Protein AF-A0A7S2C426-F1 (afdb_monomer_lite)

Foldseek 3Di:
DDDDDDDDDDDDDDPPDPDDPPPDPDDDDPPPPPDDDPVRVVVVCLQPDKDADPVLDDLVLLPDLDDDPVNVVNIDRADVPDDDPDDDDSDVPDDSVVVVVVD

Organism: NCBI:txid236787

Structure (mmCIF, N/CA/C/O backbone):
data_AF-A0A7S2C426-F1
#
_entry.id   AF-A0A7S2C426-F1
#
loop_
_atom_site.group_PDB
_atom_site.id
_atom_site.type_symbol
_atom_site.label_atom_id
_atom_site.label_alt_id
_atom_site.label_comp_id
_atom_site.label_asym_id
_atom_site.label_entity_id
_atom_site.label_seq_id
_atom_site.pdbx_PDB_ins_code
_atom_site.Cartn_x
_atom_site.Cartn_y
_atom_site.Cartn_z
_atom_site.occupancy
_atom_site.B_iso_or_equiv
_atom_site.auth_seq_id
_atom_site.auth_comp_id
_atom_site.auth_asym_id
_atom_site.auth_atom_id
_atom_site.pdbx_PDB_model_num
ATOM 1 N N . GLY A 1 1 ? 5.284 47.815 -37.591 1.00 46.88 1 GLY A N 1
ATOM 2 C CA . GLY A 1 1 ? 6.641 47.589 -37.074 1.00 46.88 1 GLY A CA 1
ATOM 3 C C . GLY A 1 1 ? 6.518 47.122 -35.649 1.00 46.88 1 GLY A C 1
ATOM 4 O O . GLY A 1 1 ? 6.190 47.934 -34.801 1.00 46.88 1 GLY A O 1
ATOM 5 N N . THR A 1 2 ? 6.720 45.830 -35.412 1.00 47.91 2 THR A N 1
ATOM 6 C CA . THR A 1 2 ? 6.698 45.230 -34.074 1.00 47.91 2 THR A CA 1
ATOM 7 C C . THR A 1 2 ? 8.016 44.483 -33.930 1.00 47.91 2 THR A C 1
ATOM 9 O O . THR A 1 2 ? 8.226 43.481 -34.609 1.00 47.91 2 THR A O 1
ATOM 12 N N . GLN A 1 3 ? 8.947 45.042 -33.154 1.00 51.09 3 GLN A N 1
ATOM 13 C CA . GLN A 1 3 ? 10.214 44.385 -32.836 1.00 51.09 3 GLN A CA 1
ATOM 14 C C . GLN A 1 3 ? 9.945 43.212 -31.889 1.00 51.09 3 GLN A C 1
ATOM 16 O O . GLN A 1 3 ? 9.337 43.394 -30.837 1.00 51.09 3 GLN A O 1
ATOM 21 N N . LEU A 1 4 ? 10.415 42.024 -32.263 1.00 53.66 4 LEU A N 1
ATOM 22 C CA . LEU A 1 4 ? 10.531 40.869 -31.379 1.00 53.66 4 LEU A CA 1
ATOM 23 C C . LEU A 1 4 ? 11.877 40.966 -30.648 1.00 53.66 4 LEU A C 1
ATOM 25 O O . LEU A 1 4 ? 12.922 41.064 -31.291 1.00 53.66 4 LEU A O 1
ATOM 29 N N . SER A 1 5 ? 11.852 40.972 -29.315 1.00 61.28 5 SER A N 1
ATOM 30 C CA . SER A 1 5 ? 13.057 40.955 -28.479 1.00 61.28 5 SER A CA 1
ATOM 31 C C . SER A 1 5 ? 13.766 39.590 -28.546 1.00 61.28 5 SER A C 1
ATOM 33 O O . SER A 1 5 ? 13.089 38.562 -28.614 1.00 61.28 5 SER A O 1
ATOM 35 N N . PRO A 1 6 ? 15.110 39.545 -28.506 1.00 58.41 6 PRO A N 1
ATOM 36 C CA . PRO A 1 6 ? 15.865 38.297 -28.536 1.00 58.41 6 PRO A CA 1
ATOM 37 C C . PRO A 1 6 ? 15.801 37.567 -27.186 1.00 58.41 6 PRO A C 1
ATOM 39 O O . PRO A 1 6 ? 15.888 38.180 -26.123 1.00 58.41 6 PRO A O 1
ATOM 42 N N . GLY A 1 7 ? 15.632 36.244 -27.258 1.00 56.69 7 GLY A N 1
ATOM 43 C CA . GLY A 1 7 ? 15.508 35.347 -26.113 1.00 56.69 7 GLY A CA 1
ATOM 44 C C . GLY A 1 7 ? 16.742 35.326 -25.209 1.00 56.69 7 GLY A C 1
ATOM 45 O O . GLY A 1 7 ? 17.882 35.422 -25.660 1.00 56.69 7 GLY A O 1
ATOM 46 N N . THR A 1 8 ? 16.486 35.187 -23.912 1.00 64.94 8 THR A N 1
ATOM 47 C CA . THR A 1 8 ? 17.489 35.000 -22.861 1.00 64.94 8 THR A CA 1
ATOM 48 C C . THR A 1 8 ? 18.260 33.692 -23.090 1.00 64.94 8 THR A C 1
ATOM 50 O O . THR A 1 8 ? 17.620 32.650 -23.251 1.00 64.94 8 THR A O 1
ATOM 53 N N . PRO A 1 9 ? 19.606 33.687 -23.096 1.00 61.16 9 PRO A N 1
ATOM 54 C CA . PRO A 1 9 ? 20.358 32.441 -23.158 1.00 61.16 9 PRO A CA 1
ATOM 55 C C . PRO A 1 9 ? 20.160 31.641 -21.864 1.00 61.16 9 PRO A C 1
ATOM 57 O O . PRO A 1 9 ? 20.229 32.190 -20.764 1.00 61.16 9 PRO A O 1
ATOM 60 N N . ALA A 1 10 ? 19.905 30.339 -22.008 1.00 59.38 10 ALA A N 1
ATOM 61 C CA . ALA A 1 10 ? 19.842 29.404 -20.895 1.00 59.38 10 ALA A CA 1
ATOM 62 C C . ALA A 1 10 ? 21.181 29.406 -20.142 1.00 59.38 10 ALA A C 1
ATOM 64 O O . ALA A 1 10 ? 22.242 29.231 -20.747 1.00 59.38 10 ALA A O 1
ATOM 65 N N . SER A 1 11 ? 21.123 29.623 -18.826 1.00 66.88 11 SER A N 1
ATOM 66 C CA . SER A 1 11 ? 22.298 29.573 -17.957 1.00 66.88 11 SER A CA 1
ATOM 67 C C . SER A 1 11 ? 23.003 28.218 -18.089 1.00 66.88 11 SER A C 1
ATOM 69 O O . SER A 1 11 ? 22.331 27.184 -18.030 1.00 66.88 11 SER A O 1
ATOM 71 N N . PRO A 1 12 ? 24.338 28.191 -18.239 1.00 63.75 12 PRO A N 1
ATOM 72 C CA . PRO A 1 12 ? 25.080 26.943 -18.283 1.00 63.75 12 PRO A CA 1
ATOM 73 C C . PRO A 1 12 ? 24.941 26.212 -16.945 1.00 63.75 12 PRO A C 1
ATOM 75 O O . PRO A 1 12 ? 25.141 26.790 -15.876 1.00 63.75 12 PRO A O 1
ATOM 78 N N . TRP A 1 13 ? 24.579 24.933 -17.017 1.00 59.53 13 TRP A N 1
ATOM 79 C CA . TRP A 1 13 ? 24.602 24.023 -15.879 1.00 59.53 13 TRP A CA 1
ATOM 80 C C . TRP A 1 13 ? 26.034 23.915 -15.345 1.00 59.53 13 TRP A C 1
ATOM 82 O O . TRP A 1 13 ? 26.926 23.415 -16.033 1.00 59.53 13 TRP A O 1
ATOM 92 N N . SER A 1 14 ? 26.248 24.378 -14.114 1.00 59.88 14 SER A N 1
ATOM 93 C CA . SER A 1 14 ? 27.486 24.135 -13.374 1.00 59.88 14 SER A CA 1
ATOM 94 C C . SER A 1 14 ? 27.354 22.816 -12.609 1.00 59.88 14 SER A C 1
ATOM 96 O O . SER A 1 14 ? 26.388 22.660 -11.858 1.00 59.88 14 SER A O 1
ATOM 98 N N . PRO A 1 15 ? 28.292 21.864 -12.754 1.00 64.62 15 PRO A N 1
ATOM 99 C CA . PRO A 1 15 ? 28.279 20.653 -11.945 1.00 64.62 15 PRO A CA 1
ATOM 100 C C . PRO A 1 15 ? 28.472 21.006 -10.459 1.00 64.62 15 PRO A C 1
ATOM 102 O O . PRO A 1 15 ? 29.192 21.960 -10.147 1.00 64.62 15 PRO A O 1
ATOM 105 N N . PRO A 1 16 ? 27.860 20.253 -9.529 1.00 60.94 16 PRO A N 1
ATOM 106 C CA . PRO A 1 16 ? 28.096 20.445 -8.107 1.00 60.94 16 PRO A CA 1
ATOM 107 C C . PRO A 1 16 ? 29.579 20.213 -7.798 1.00 60.94 16 PRO A C 1
ATOM 109 O O . PRO A 1 16 ? 30.134 19.149 -8.073 1.00 60.94 16 PRO A O 1
ATOM 112 N N . THR A 1 17 ? 30.223 21.240 -7.246 1.00 63.06 17 THR A N 1
ATOM 113 C CA . THR A 1 17 ? 31.625 21.218 -6.835 1.00 63.06 17 THR A CA 1
ATOM 114 C C . THR A 1 17 ? 31.849 20.087 -5.833 1.00 63.06 17 THR A C 1
ATOM 116 O O . THR A 1 17 ? 31.268 20.080 -4.746 1.00 63.06 17 THR A O 1
ATOM 119 N N . ALA A 1 18 ? 32.697 19.126 -6.198 1.00 63.03 18 ALA A N 1
ATOM 120 C CA . ALA A 1 18 ? 33.156 18.080 -5.299 1.00 63.03 18 ALA A CA 1
ATOM 121 C C . ALA A 1 18 ? 33.884 18.723 -4.109 1.00 63.03 18 ALA A C 1
ATOM 123 O O . ALA A 1 18 ? 34.950 19.310 -4.277 1.00 63.03 18 ALA A O 1
ATOM 124 N N . GLY A 1 19 ? 33.297 18.629 -2.915 1.00 60.03 19 GLY A N 1
ATOM 125 C CA . GLY A 1 19 ? 33.945 19.071 -1.681 1.00 60.03 19 GLY A CA 1
ATOM 126 C C . GLY A 1 19 ? 33.085 19.963 -0.796 1.00 60.03 19 GLY A C 1
ATOM 127 O O . GLY A 1 19 ? 33.470 21.081 -0.475 1.00 60.03 19 GLY A O 1
ATOM 128 N N . SER A 1 20 ? 31.951 19.452 -0.328 1.00 57.25 20 SER A N 1
ATOM 129 C CA . SER A 1 20 ? 31.441 19.871 0.975 1.00 57.25 20 SER A CA 1
ATOM 130 C C . SER A 1 20 ? 31.005 18.611 1.714 1.00 57.25 20 SER A C 1
ATOM 132 O O . SER A 1 20 ? 30.156 17.889 1.186 1.00 57.25 20 SER A O 1
ATOM 134 N N . PRO A 1 21 ? 31.600 18.273 2.873 1.00 57.62 21 PRO A N 1
ATOM 135 C CA . PRO A 1 21 ? 31.082 17.192 3.692 1.00 57.62 21 PRO A CA 1
ATOM 136 C C . PRO A 1 21 ? 29.651 17.577 4.050 1.00 57.62 21 PRO A C 1
ATOM 138 O O . PRO A 1 21 ? 29.430 18.545 4.776 1.00 57.62 21 PRO A O 1
ATOM 141 N N . THR A 1 22 ? 28.674 16.874 3.477 1.00 59.47 22 THR A N 1
ATOM 142 C CA . THR A 1 22 ? 27.271 17.058 3.826 1.00 59.47 22 THR A CA 1
ATOM 143 C C . THR A 1 22 ? 27.179 16.770 5.314 1.00 59.47 22 THR A C 1
ATOM 145 O O . THR A 1 22 ? 27.293 15.621 5.735 1.00 59.47 22 THR A O 1
ATOM 148 N N . ALA A 1 23 ? 27.096 17.827 6.120 1.00 63.72 23 ALA A N 1
ATOM 149 C CA . ALA A 1 23 ? 27.002 17.715 7.559 1.00 63.72 23 ALA A CA 1
ATOM 150 C C . ALA A 1 23 ? 25.702 16.967 7.857 1.00 63.72 23 ALA A C 1
ATOM 152 O O . ALA A 1 23 ? 24.610 17.533 7.794 1.00 63.72 23 ALA A O 1
ATOM 153 N N . TYR A 1 24 ? 25.806 15.662 8.096 1.00 62.09 24 TYR A N 1
ATOM 154 C CA . TYR A 1 24 ? 24.660 14.848 8.442 1.00 62.09 24 TYR A CA 1
ATOM 155 C C . TYR A 1 24 ? 24.228 15.269 9.844 1.00 62.09 24 TYR A C 1
ATOM 157 O O . TYR A 1 24 ? 24.951 15.124 10.830 1.00 62.09 24 TYR A O 1
ATOM 165 N N . ARG A 1 25 ? 23.038 15.860 9.936 1.00 73.00 25 ARG A N 1
ATOM 166 C CA . ARG A 1 25 ? 22.440 16.185 11.224 1.00 73.00 25 ARG A CA 1
ATOM 167 C C . ARG A 1 25 ? 21.829 14.907 11.775 1.00 73.00 25 ARG A C 1
ATOM 169 O O . ARG A 1 25 ? 20.736 14.525 11.370 1.00 73.00 25 ARG A O 1
ATOM 176 N N . LEU A 1 26 ? 22.527 14.261 12.706 1.00 61.62 26 LEU A N 1
ATOM 177 C CA . LEU A 1 26 ? 21.923 13.220 13.533 1.00 61.62 26 LEU A CA 1
ATOM 178 C C . LEU A 1 26 ? 20.725 13.837 14.268 1.00 61.62 26 LEU A C 1
ATOM 180 O O . LEU A 1 26 ? 20.885 14.734 15.097 1.00 61.62 26 LEU A O 1
ATOM 184 N N . GLN A 1 27 ? 19.519 13.399 13.914 1.00 60.09 27 GLN A N 1
ATOM 185 C CA . GLN A 1 27 ? 18.297 13.748 14.626 1.00 60.09 27 GLN A CA 1
ATOM 186 C C . GLN A 1 27 ? 17.892 12.565 15.496 1.00 60.09 27 GLN A C 1
ATOM 188 O O . GLN A 1 27 ? 17.465 11.527 14.998 1.00 60.09 27 GLN A O 1
ATOM 193 N N . THR A 1 28 ? 18.013 12.730 16.810 1.00 62.34 28 THR A N 1
ATOM 194 C CA . THR A 1 28 ? 17.445 11.785 17.769 1.00 62.34 28 THR A CA 1
ATOM 195 C C . THR A 1 28 ? 15.956 12.074 17.889 1.00 62.34 28 THR A C 1
ATOM 197 O O . THR A 1 28 ? 15.552 13.041 18.534 1.00 62.34 28 THR A O 1
ATOM 200 N N . VAL A 1 29 ? 15.132 11.249 17.251 1.00 50.41 29 VAL A N 1
ATOM 201 C CA . VAL A 1 29 ? 13.682 11.286 17.445 1.00 50.41 29 VAL A CA 1
ATOM 202 C C . VAL A 1 29 ? 13.374 10.491 18.710 1.00 50.41 29 VAL A C 1
ATOM 204 O O . VAL A 1 29 ? 13.618 9.289 18.770 1.00 50.41 29 VAL A O 1
ATOM 207 N N . GLN A 1 30 ? 12.875 11.167 19.745 1.00 44.16 30 GLN A N 1
ATOM 208 C CA . GLN A 1 30 ? 12.346 10.490 20.926 1.00 44.16 30 GLN A CA 1
ATOM 209 C C . GLN A 1 30 ? 11.053 9.789 20.518 1.00 44.16 30 GLN A C 1
ATOM 211 O O . GLN A 1 30 ? 10.021 10.431 20.321 1.00 44.16 30 GLN A O 1
ATOM 216 N N . ILE A 1 31 ? 11.120 8.470 20.365 1.00 53.81 31 ILE A N 1
ATOM 217 C CA . ILE A 1 31 ? 9.939 7.639 20.171 1.00 53.81 31 ILE A CA 1
ATOM 218 C C . ILE A 1 31 ? 9.239 7.558 21.535 1.00 53.81 31 ILE A C 1
ATOM 220 O O . ILE A 1 31 ? 9.480 6.661 22.339 1.00 53.81 31 ILE A O 1
ATOM 224 N N . VAL A 1 32 ? 8.409 8.559 21.835 1.00 49.69 32 VAL A N 1
ATOM 225 C CA . VAL A 1 32 ? 7.510 8.521 22.992 1.00 49.69 32 VAL A CA 1
ATOM 226 C C . VAL A 1 32 ? 6.371 7.569 22.638 1.00 49.69 32 VAL A C 1
ATOM 228 O O . VAL A 1 32 ? 5.326 7.985 22.137 1.00 49.69 32 VAL A O 1
ATOM 231 N N . LEU A 1 33 ? 6.583 6.272 22.867 1.00 68.00 33 LEU A N 1
ATOM 232 C CA . LEU A 1 33 ? 5.504 5.289 22.854 1.00 68.00 33 LEU A CA 1
ATOM 233 C C . LEU A 1 33 ? 4.637 5.573 24.075 1.00 68.00 33 LEU A C 1
ATOM 235 O O . LEU A 1 33 ? 4.946 5.150 25.188 1.00 68.00 33 LEU A O 1
ATOM 239 N N . LYS A 1 34 ? 3.538 6.307 23.882 1.00 78.38 34 LYS A N 1
ATOM 240 C CA . LYS A 1 34 ? 2.415 6.151 24.806 1.00 78.38 34 LYS A CA 1
ATOM 241 C C . LYS A 1 34 ? 2.074 4.657 24.805 1.00 78.38 34 LYS A C 1
ATOM 243 O O . LYS A 1 34 ? 1.953 4.104 23.709 1.00 78.38 34 LYS A O 1
ATOM 248 N N . PRO A 1 35 ? 1.973 3.996 25.969 1.00 82.25 35 PRO A N 1
ATOM 249 C CA . PRO A 1 35 ? 1.558 2.606 25.998 1.00 82.25 35 PRO A CA 1
ATOM 250 C C . PRO A 1 35 ? 0.154 2.547 25.398 1.00 82.25 35 PRO A C 1
ATOM 252 O O . PRO A 1 35 ? -0.779 3.121 25.953 1.00 82.25 35 PRO A O 1
ATOM 255 N N . LYS A 1 36 ? 0.054 1.929 24.225 1.00 85.62 36 LYS A N 1
ATOM 256 C CA . LYS A 1 36 ? -1.201 1.581 23.571 1.00 85.62 36 LYS A CA 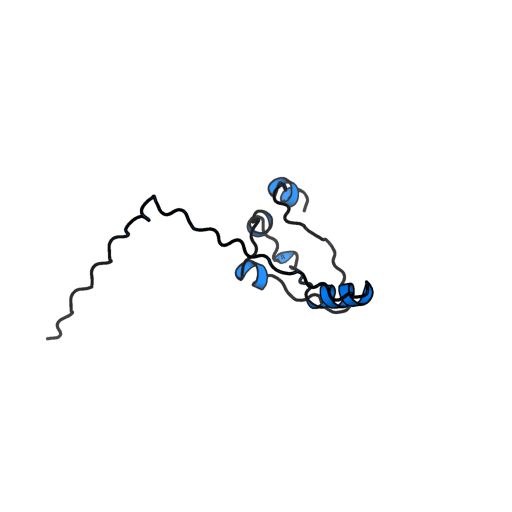1
ATOM 257 C C . LYS A 1 36 ? -1.420 0.092 23.766 1.00 85.62 36 LYS A C 1
ATOM 259 O O . LYS A 1 36 ? -0.447 -0.670 23.763 1.00 85.62 36 LYS A O 1
ATOM 264 N N . SER A 1 37 ? -2.663 -0.325 23.949 1.00 91.56 37 SER A N 1
ATOM 265 C CA . SER A 1 37 ? -2.983 -1.749 23.923 1.00 91.56 37 SER A CA 1
ATOM 266 C C . SER A 1 37 ? -2.765 -2.324 22.516 1.00 91.56 37 SER A C 1
ATOM 268 O O . SER A 1 37 ? -2.646 -1.588 21.530 1.00 91.56 37 SER A O 1
ATOM 270 N N . SER A 1 38 ? -2.707 -3.652 22.407 1.00 87.00 38 SER A N 1
ATOM 271 C CA . SER A 1 38 ? -2.668 -4.343 21.113 1.00 87.00 38 SER A CA 1
ATOM 272 C C . SER A 1 38 ? -3.836 -3.938 20.214 1.00 87.00 38 SER A C 1
ATOM 274 O O . SER A 1 38 ? -3.657 -3.760 19.013 1.00 87.00 38 SER A O 1
ATOM 276 N N . GLU A 1 39 ? -5.017 -3.752 20.797 1.00 89.94 39 GLU A N 1
ATOM 277 C CA . GLU A 1 39 ? -6.243 -3.375 20.095 1.00 89.94 39 GLU A CA 1
ATOM 278 C C . GLU A 1 39 ? -6.149 -1.944 19.558 1.00 89.94 39 GLU A C 1
ATOM 280 O O . GLU A 1 39 ? -6.432 -1.713 18.388 1.00 89.94 39 GLU A O 1
ATOM 285 N N . GLU A 1 40 ? -5.661 -0.997 20.364 1.00 89.00 40 GLU A N 1
ATOM 286 C CA . GLU A 1 40 ? -5.465 0.392 19.929 1.00 89.00 40 GLU A CA 1
ATOM 287 C C . GLU A 1 40 ? -4.436 0.510 18.794 1.00 89.00 40 GLU A C 1
ATOM 289 O O . GLU A 1 40 ? -4.591 1.339 17.895 1.00 89.00 40 GLU A O 1
ATOM 294 N N . LEU A 1 41 ? -3.388 -0.321 18.817 1.00 86.31 41 LEU A N 1
ATOM 295 C CA . LEU A 1 41 ? -2.401 -0.385 17.736 1.00 86.31 41 LEU A CA 1
ATOM 296 C C . LEU A 1 41 ? -2.998 -0.961 16.449 1.00 86.31 41 LEU A C 1
ATOM 298 O O . LEU A 1 41 ? -2.679 -0.478 15.364 1.00 86.31 41 LEU A O 1
ATOM 302 N N . LEU A 1 42 ? -3.861 -1.973 16.552 1.00 85.19 42 LEU A N 1
ATOM 303 C CA . LEU A 1 42 ? -4.550 -2.556 15.399 1.00 85.19 42 LEU A CA 1
ATOM 304 C C . LEU A 1 42 ? -5.563 -1.580 14.792 1.00 85.19 42 LEU A C 1
ATOM 306 O O . LEU A 1 42 ? -5.613 -1.437 13.568 1.00 85.19 42 LEU A O 1
ATOM 310 N N . ASP A 1 43 ? -6.315 -0.860 15.621 1.00 85.88 43 ASP A N 1
ATOM 311 C CA . ASP A 1 43 ? -7.233 0.185 15.163 1.00 85.88 43 ASP A CA 1
ATOM 312 C C . ASP A 1 43 ? -6.466 1.306 14.446 1.00 85.88 43 ASP A C 1
ATOM 314 O O . ASP A 1 43 ? -6.810 1.710 13.336 1.00 85.88 43 ASP A O 1
ATOM 318 N N . GLU A 1 44 ? -5.352 1.769 15.013 1.00 87.88 44 GLU A N 1
ATOM 319 C CA . GLU A 1 44 ? -4.522 2.782 14.359 1.00 87.88 44 GLU A CA 1
ATOM 320 C C . GLU A 1 44 ? -3.890 2.269 13.056 1.00 87.88 44 GLU A C 1
ATOM 322 O O . GLU A 1 44 ? -3.902 2.973 12.041 1.00 87.88 44 GLU A O 1
ATOM 327 N N . ALA A 1 45 ? -3.371 1.041 13.040 1.00 85.88 45 ALA A N 1
ATOM 328 C CA . ALA A 1 45 ? -2.780 0.448 11.844 1.00 85.88 45 ALA A CA 1
ATOM 329 C C . ALA A 1 45 ? -3.813 0.292 10.719 1.00 85.88 45 ALA A C 1
ATOM 331 O O . ALA A 1 45 ? -3.528 0.630 9.570 1.00 85.88 45 ALA A O 1
ATOM 332 N N . THR A 1 46 ? -5.028 -0.159 11.044 1.00 85.25 46 THR A N 1
ATOM 333 C CA . THR A 1 46 ? -6.101 -0.352 10.057 1.00 85.25 46 THR A CA 1
ATOM 334 C C . THR A 1 46 ? -6.606 0.968 9.475 1.00 85.25 46 THR A C 1
ATOM 336 O O . THR A 1 46 ? -6.887 1.016 8.280 1.00 85.25 46 THR A O 1
ATOM 339 N N . THR A 1 47 ? -6.635 2.063 10.248 1.00 85.88 47 THR A N 1
ATOM 340 C CA . THR A 1 47 ? -7.016 3.391 9.712 1.00 85.88 47 THR A CA 1
ATOM 341 C C . THR A 1 47 ? -6.042 3.938 8.668 1.00 85.88 47 THR A C 1
ATOM 343 O O . THR A 1 47 ? -6.442 4.708 7.796 1.00 85.88 47 THR A O 1
ATOM 346 N N . ASN A 1 48 ? -4.776 3.528 8.732 1.00 86.88 48 ASN A N 1
ATOM 347 C CA . ASN A 1 48 ? -3.730 3.975 7.814 1.00 86.88 48 ASN A CA 1
ATOM 348 C C . ASN A 1 48 ? -3.405 2.946 6.730 1.00 86.88 48 ASN A C 1
ATOM 350 O O . ASN A 1 48 ? -2.574 3.214 5.857 1.00 86.88 48 ASN A O 1
ATOM 354 N N . LEU A 1 49 ? -4.043 1.775 6.767 1.00 91.38 49 LEU A N 1
ATOM 355 C CA . LEU A 1 49 ? -3.753 0.715 5.825 1.00 91.38 49 LEU A CA 1
ATOM 356 C C . LEU A 1 49 ? -4.286 1.068 4.436 1.00 91.38 49 LEU A C 1
ATOM 358 O O . LEU A 1 49 ? -5.434 1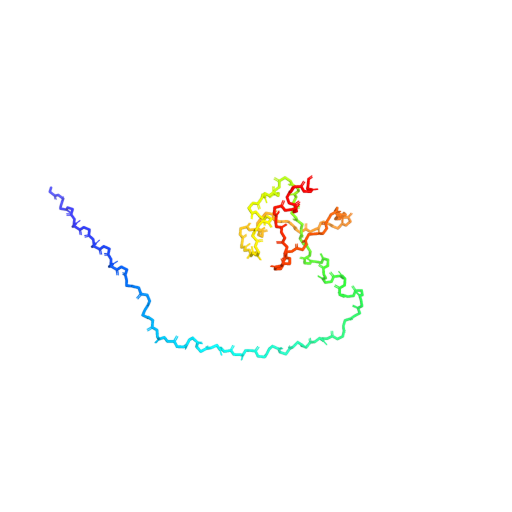.485 4.251 1.00 91.38 49 LEU A O 1
ATOM 362 N N . ARG A 1 50 ? -3.432 0.873 3.436 1.00 92.56 50 ARG A N 1
ATOM 363 C CA . ARG A 1 50 ? -3.759 1.097 2.033 1.00 92.56 50 ARG A CA 1
ATOM 364 C C . ARG A 1 50 ? -3.468 -0.156 1.234 1.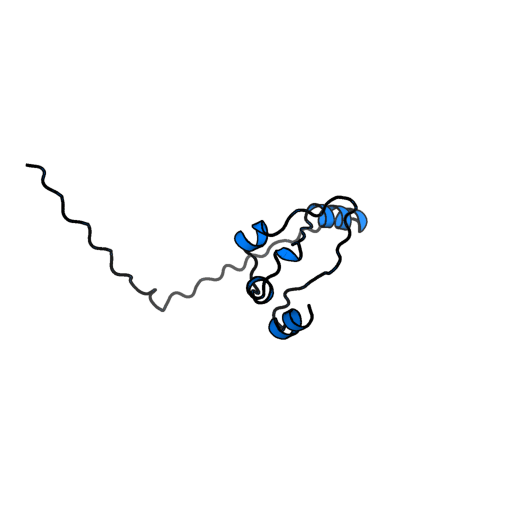00 92.56 50 ARG A C 1
ATOM 366 O O . ARG A 1 50 ? -2.544 -0.898 1.552 1.00 92.56 50 ARG A O 1
ATOM 373 N N . CYS A 1 51 ? -4.254 -0.367 0.193 1.00 94.12 51 CYS A N 1
ATOM 374 C CA . CYS A 1 51 ? -4.115 -1.485 -0.724 1.00 94.12 51 CYS A CA 1
ATOM 375 C C . CYS A 1 51 ? -3.950 -0.972 -2.154 1.00 94.12 51 CYS A C 1
ATOM 377 O O . CYS A 1 51 ? -4.456 0.094 -2.515 1.00 94.12 51 CYS A O 1
ATOM 379 N N . VAL A 1 52 ? -3.218 -1.737 -2.957 1.00 94.12 52 VAL A N 1
ATOM 380 C CA . VAL A 1 52 ? -3.093 -1.540 -4.402 1.00 94.12 52 VAL A CA 1
ATOM 381 C C . VAL A 1 52 ? -3.876 -2.663 -5.063 1.00 94.12 52 VAL A C 1
ATOM 383 O O . VAL A 1 52 ? -3.706 -3.829 -4.717 1.00 94.12 52 VAL A O 1
ATOM 386 N N . GLU A 1 53 ? -4.765 -2.313 -5.987 1.00 94.75 53 GLU A N 1
ATOM 387 C CA . GLU A 1 53 ? -5.522 -3.315 -6.733 1.00 94.75 53 GLU A CA 1
ATOM 388 C C . GLU A 1 53 ? -4.612 -4.059 -7.708 1.00 94.75 53 GLU A C 1
ATOM 390 O O . GLU A 1 53 ? -3.737 -3.457 -8.328 1.00 94.75 53 GLU A O 1
ATOM 395 N N . TRP A 1 54 ? -4.870 -5.353 -7.909 1.00 92.94 54 TRP A N 1
ATOM 396 C CA . TRP A 1 54 ? -4.036 -6.216 -8.751 1.00 92.94 54 TRP A CA 1
ATOM 397 C C . TRP A 1 54 ? -3.782 -5.650 -10.155 1.00 92.94 54 TRP A C 1
ATOM 399 O O . TRP A 1 54 ? -2.669 -5.697 -10.663 1.00 92.94 54 TRP A O 1
ATOM 409 N N . ARG A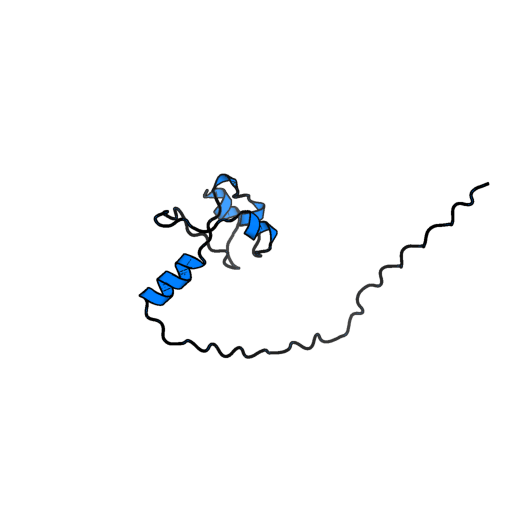 1 55 ? -4.799 -5.032 -10.768 1.00 95.00 55 ARG A N 1
ATOM 410 C CA . ARG A 1 55 ? -4.705 -4.399 -12.098 1.00 95.00 55 ARG A CA 1
ATOM 411 C C . ARG A 1 55 ? -3.734 -3.213 -12.180 1.00 95.00 55 ARG A C 1
ATOM 413 O O . ARG A 1 55 ? -3.413 -2.786 -13.282 1.00 95.00 55 ARG A O 1
ATOM 420 N N . HIS A 1 56 ? -3.328 -2.648 -11.044 1.00 94.12 56 HIS A N 1
ATOM 421 C CA . HIS A 1 56 ? -2.341 -1.569 -10.967 1.00 94.12 56 HIS A CA 1
ATOM 422 C C . HIS A 1 56 ? -0.933 -2.088 -10.650 1.00 94.12 56 HIS A C 1
ATOM 424 O O . HIS A 1 56 ? 0.005 -1.293 -10.623 1.00 94.12 56 HIS A O 1
ATOM 430 N N . LEU A 1 57 ? -0.764 -3.395 -10.410 1.00 92.12 57 LEU A N 1
ATOM 431 C CA . LEU A 1 57 ? 0.559 -3.983 -10.249 1.00 92.12 57 LEU A CA 1
ATOM 432 C C . LEU A 1 57 ? 1.286 -3.994 -11.592 1.00 92.12 57 LEU A C 1
ATOM 434 O O . LEU A 1 57 ? 0.785 -4.492 -12.600 1.00 92.12 57 LEU A O 1
ATOM 438 N N . SER A 1 58 ? 2.496 -3.451 -11.587 1.00 92.44 58 SER A N 1
ATOM 439 C CA . SER A 1 58 ? 3.418 -3.483 -12.712 1.00 92.44 58 SER A CA 1
ATOM 440 C C . SER A 1 58 ? 4.784 -3.959 -12.235 1.00 92.44 58 SER A C 1
ATOM 442 O O . SER A 1 58 ? 5.132 -3.817 -11.059 1.00 92.44 58 SER A O 1
ATOM 444 N N . TYR A 1 59 ? 5.578 -4.493 -13.161 1.00 91.56 59 TYR A N 1
ATOM 445 C CA . TYR A 1 59 ? 6.957 -4.873 -12.870 1.00 91.56 59 TYR A CA 1
ATOM 446 C C . TYR A 1 59 ? 7.757 -3.689 -12.309 1.00 91.56 59 TYR A C 1
ATOM 448 O O . TYR A 1 59 ? 8.453 -3.826 -11.309 1.00 91.56 59 TYR A O 1
ATOM 456 N N . GLU A 1 60 ? 7.597 -2.502 -12.901 1.00 90.69 60 GLU A N 1
ATOM 457 C CA . GLU A 1 60 ? 8.254 -1.276 -12.443 1.00 90.69 60 GLU A CA 1
ATOM 458 C C . GLU A 1 60 ? 7.913 -0.964 -10.979 1.00 90.69 60 GLU A C 1
ATOM 460 O O . GLU A 1 60 ? 8.820 -0.774 -10.168 1.00 90.69 60 GLU A O 1
ATOM 465 N N . LEU A 1 61 ? 6.626 -1.024 -10.614 1.00 89.56 61 LEU A N 1
ATOM 466 C CA . LEU A 1 61 ? 6.169 -0.811 -9.241 1.00 89.56 61 LEU A CA 1
ATOM 467 C C . LEU A 1 61 ? 6.784 -1.829 -8.271 1.00 89.56 61 LEU A C 1
ATOM 469 O O . LEU A 1 61 ? 7.196 -1.458 -7.176 1.00 89.56 61 LEU A O 1
ATOM 473 N N . MET A 1 62 ? 6.871 -3.099 -8.672 1.00 88.56 62 MET A N 1
ATOM 474 C CA . MET A 1 62 ? 7.430 -4.169 -7.839 1.00 88.56 62 MET A CA 1
ATOM 475 C C . MET A 1 62 ? 8.955 -4.135 -7.731 1.00 88.56 62 MET A C 1
ATOM 477 O O . MET A 1 62 ? 9.505 -4.543 -6.709 1.00 88.56 62 MET A O 1
ATOM 481 N N . SER A 1 63 ? 9.632 -3.647 -8.769 1.00 88.50 63 SER A N 1
ATOM 482 C CA . SER A 1 63 ? 11.091 -3.516 -8.815 1.00 88.50 63 SER A CA 1
ATOM 483 C C . SER A 1 63 ? 11.615 -2.258 -8.123 1.00 88.50 63 SER A C 1
ATOM 485 O O . SER A 1 63 ? 12.780 -2.2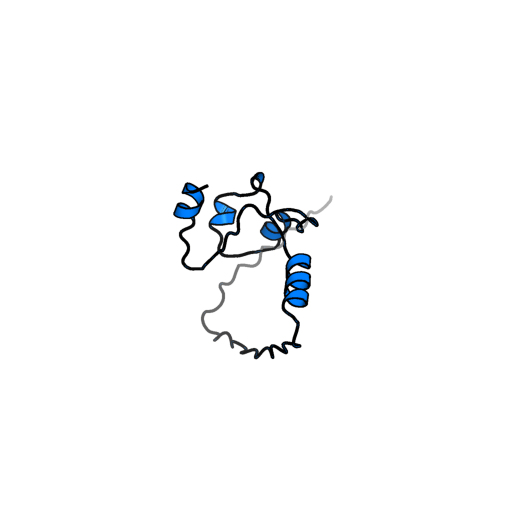17 -7.724 1.00 88.50 63 SER A O 1
ATOM 487 N N . SER A 1 64 ? 10.762 -1.251 -7.923 1.00 85.56 64 SER A N 1
ATOM 488 C CA . SER A 1 64 ? 11.110 -0.077 -7.130 1.00 85.56 64 SER A CA 1
ATOM 489 C C . SER A 1 64 ? 11.228 -0.435 -5.645 1.00 85.56 64 SER A C 1
ATOM 491 O O . SER A 1 64 ? 10.346 -1.053 -5.051 1.00 85.56 64 SER A O 1
ATOM 493 N N . SER A 1 65 ? 12.315 0.003 -5.012 1.00 77.88 65 SER A N 1
ATOM 494 C CA . SER A 1 65 ? 12.484 -0.034 -3.552 1.00 77.88 65 SER A CA 1
ATOM 495 C C . SER A 1 65 ? 11.946 1.226 -2.861 1.00 77.88 65 SER A C 1
ATOM 497 O O . SER A 1 65 ? 11.864 1.272 -1.633 1.00 77.88 65 SER A O 1
ATOM 499 N N . GLY A 1 66 ? 11.593 2.255 -3.639 1.00 78.62 66 GLY A N 1
ATOM 500 C CA . GLY A 1 66 ? 11.118 3.544 -3.153 1.00 78.62 66 GLY A CA 1
ATOM 501 C C . GLY A 1 66 ? 9.617 3.721 -3.356 1.00 78.62 66 GLY A C 1
ATOM 502 O O . GLY A 1 66 ? 9.102 3.535 -4.459 1.00 78.62 66 GLY A O 1
ATOM 503 N N . GLY A 1 67 ? 8.929 4.137 -2.293 1.00 81.81 67 GLY A N 1
ATOM 504 C CA . GLY A 1 67 ? 7.590 4.711 -2.390 1.00 81.81 67 GLY A CA 1
ATOM 505 C C . GLY A 1 67 ? 7.654 6.209 -2.697 1.00 81.81 67 GLY A C 1
ATOM 506 O O . GLY A 1 67 ? 8.595 6.902 -2.312 1.00 81.81 67 GLY A O 1
ATOM 507 N N . GLY A 1 68 ? 6.628 6.724 -3.364 1.00 87.62 68 GLY A N 1
ATOM 508 C CA . GLY A 1 68 ? 6.476 8.142 -3.682 1.00 87.62 68 GLY A CA 1
ATOM 509 C C . GLY A 1 68 ? 5.022 8.535 -3.961 1.00 87.62 68 GLY A C 1
ATOM 510 O O . GLY A 1 68 ? 4.140 7.670 -3.960 1.00 87.62 68 GLY A O 1
ATOM 511 N N . PRO A 1 69 ? 4.749 9.828 -4.220 1.00 91.56 69 PRO A N 1
ATOM 512 C CA . PRO A 1 69 ? 3.397 10.324 -4.483 1.00 91.56 69 PRO A CA 1
ATOM 513 C C . PRO A 1 69 ? 2.673 9.567 -5.602 1.00 91.56 69 PRO A C 1
ATOM 515 O O . PRO A 1 69 ? 1.486 9.291 -5.477 1.00 91.56 69 PRO A O 1
ATOM 518 N N . GLU A 1 70 ? 3.390 9.174 -6.655 1.00 89.88 70 GLU A N 1
ATOM 519 C CA . GLU A 1 70 ? 2.837 8.418 -7.786 1.00 89.88 70 GLU A CA 1
ATOM 520 C C . GLU A 1 70 ? 2.375 7.020 -7.356 1.00 89.88 70 GLU A C 1
ATOM 522 O O . GLU A 1 70 ? 1.212 6.667 -7.534 1.00 89.88 70 GLU A O 1
ATOM 527 N N . THR A 1 71 ? 3.235 6.257 -6.672 1.00 89.19 71 THR A N 1
ATOM 528 C CA . THR A 1 71 ? 2.864 4.938 -6.124 1.00 89.19 71 THR A CA 1
ATOM 529 C C . THR A 1 71 ? 1.737 5.035 -5.091 1.00 89.19 71 THR A C 1
ATOM 531 O O . THR A 1 71 ? 0.882 4.156 -5.009 1.00 89.19 71 THR A O 1
ATOM 534 N N . TYR A 1 72 ? 1.680 6.136 -4.333 1.00 90.94 72 TYR A N 1
ATOM 535 C CA . TYR A 1 72 ? 0.619 6.379 -3.361 1.00 90.94 72 TYR A CA 1
ATOM 536 C C . TYR A 1 72 ? -0.737 6.592 -4.046 1.00 90.94 72 TYR A C 1
ATOM 538 O O . TYR A 1 72 ? -1.747 6.091 -3.552 1.00 90.94 72 TYR A O 1
ATOM 546 N N . GLN A 1 73 ? -0.774 7.277 -5.194 1.00 94.56 73 GLN A N 1
ATOM 547 C CA . GLN A 1 73 ? -2.000 7.495 -5.975 1.00 94.56 73 GLN A CA 1
ATOM 548 C C . GLN A 1 73 ? -2.587 6.200 -6.553 1.00 94.56 73 GLN A C 1
ATOM 550 O O . GLN A 1 73 ? -3.799 6.122 -6.739 1.00 94.56 73 GLN A O 1
ATOM 555 N N . LEU A 1 74 ? -1.761 5.174 -6.789 1.00 93.88 74 LEU A N 1
ATOM 556 C CA . LEU A 1 74 ? -2.220 3.849 -7.232 1.00 93.88 74 LEU A CA 1
ATOM 557 C C . LEU A 1 74 ? -2.933 3.058 -6.126 1.00 93.88 74 LEU A C 1
ATOM 559 O O . LEU A 1 74 ? -3.640 2.086 -6.412 1.00 93.88 74 LEU A O 1
ATOM 563 N N . SER A 1 75 ? -2.733 3.460 -4.870 1.00 94.56 75 SER A N 1
ATOM 564 C CA . SER A 1 75 ? -3.323 2.822 -3.699 1.00 94.56 75 SER A CA 1
ATOM 565 C C . SER A 1 75 ? -4.610 3.514 -3.255 1.00 94.56 75 SER A C 1
ATOM 567 O O . SER A 1 75 ? -4.790 4.721 -3.432 1.00 94.56 75 SER A O 1
ATOM 569 N N . ARG A 1 76 ? -5.473 2.778 -2.558 1.00 94.81 76 ARG A N 1
ATOM 570 C CA . ARG A 1 76 ? -6.654 3.303 -1.860 1.00 94.81 76 ARG A CA 1
ATOM 571 C C . ARG A 1 76 ? -6.663 2.855 -0.404 1.00 94.81 76 ARG A C 1
ATOM 573 O O . ARG A 1 76 ? -5.994 1.889 -0.052 1.00 94.81 76 ARG A O 1
ATOM 580 N N . ALA A 1 77 ? -7.411 3.555 0.445 1.00 94.19 77 ALA A N 1
ATOM 581 C CA . ALA A 1 77 ? -7.648 3.088 1.809 1.00 94.19 77 ALA A CA 1
ATOM 582 C C . ALA A 1 77 ? -8.353 1.720 1.784 1.00 94.19 77 ALA A C 1
ATOM 584 O O . ALA A 1 77 ? -9.198 1.481 0.913 1.00 94.19 77 ALA A O 1
ATOM 585 N N . LEU A 1 78 ? -7.994 0.837 2.717 1.00 92.75 78 LEU A N 1
ATOM 586 C CA . LEU A 1 78 ? -8.691 -0.436 2.892 1.00 92.75 78 LEU A CA 1
ATOM 587 C C . LEU A 1 78 ? -10.125 -0.168 3.371 1.00 92.75 78 LEU A C 1
ATOM 589 O O . LEU A 1 78 ? -10.337 0.586 4.324 1.00 92.75 78 LEU A O 1
ATOM 593 N N . ALA A 1 79 ? -11.118 -0.765 2.714 1.00 90.81 79 ALA A N 1
ATOM 594 C CA . ALA A 1 79 ? -12.501 -0.624 3.143 1.00 90.81 79 ALA A CA 1
ATOM 595 C C . ALA A 1 79 ? -12.775 -1.466 4.400 1.00 90.81 79 ALA A C 1
ATOM 597 O O . ALA A 1 79 ? -12.184 -2.522 4.628 1.00 90.81 79 ALA A O 1
ATOM 598 N N . LYS A 1 80 ? -13.713 -1.017 5.240 1.00 88.19 80 LYS A N 1
ATOM 599 C CA . LYS A 1 80 ? -14.089 -1.767 6.444 1.00 88.19 80 LYS A CA 1
ATOM 600 C C . LYS A 1 80 ? -14.672 -3.131 6.057 1.00 88.19 80 LYS A C 1
ATOM 602 O O . LYS A 1 80 ? -15.672 -3.191 5.349 1.00 88.19 80 LYS A O 1
ATOM 607 N N . GLY A 1 81 ? -14.080 -4.202 6.585 1.00 88.75 81 GLY A N 1
ATOM 608 C CA . GLY A 1 81 ? -14.492 -5.582 6.301 1.00 88.75 81 GLY A CA 1
ATOM 609 C C . GLY A 1 81 ? -13.945 -6.146 4.987 1.00 88.75 81 GLY A C 1
ATOM 610 O O . GLY A 1 81 ? -14.320 -7.252 4.610 1.00 88.75 81 GLY A O 1
ATOM 611 N N . GLU A 1 82 ? -13.078 -5.409 4.293 1.00 91.62 82 GLU A N 1
ATOM 612 C CA . GLU A 1 82 ? -12.336 -5.917 3.144 1.00 91.62 82 GLU A CA 1
ATOM 613 C C . GLU A 1 82 ? -11.193 -6.833 3.600 1.00 91.62 82 GLU A C 1
ATOM 615 O O . GLU A 1 82 ? -10.509 -6.547 4.585 1.00 91.62 82 GLU A O 1
ATOM 620 N N . ASN A 1 83 ? -10.988 -7.931 2.871 1.00 90.06 83 ASN A N 1
ATOM 621 C CA . ASN A 1 83 ? -9.884 -8.853 3.109 1.00 90.06 83 ASN A CA 1
ATOM 622 C C . ASN A 1 83 ? -8.702 -8.500 2.208 1.00 90.06 83 ASN A C 1
ATOM 624 O O . ASN A 1 83 ?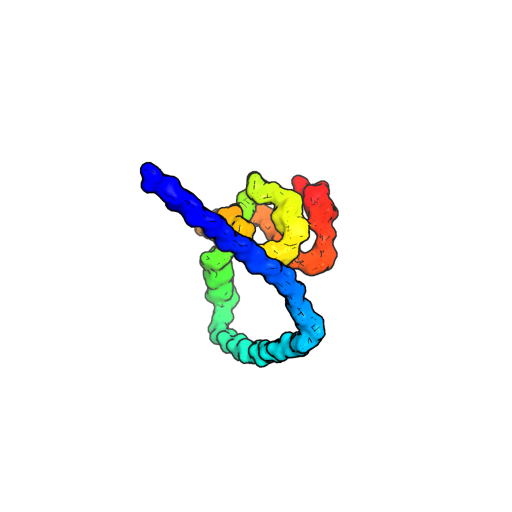 -8.880 -8.138 1.049 1.00 90.06 83 ASN A O 1
ATOM 628 N N . ILE A 1 84 ? -7.497 -8.635 2.751 1.00 91.00 84 ILE A N 1
ATOM 629 C CA . ILE A 1 84 ? -6.253 -8.482 2.000 1.00 91.00 84 ILE A CA 1
ATOM 630 C C . ILE A 1 84 ? -5.851 -9.862 1.506 1.00 91.00 84 ILE A C 1
ATOM 632 O O . ILE A 1 84 ? -5.639 -10.761 2.320 1.00 91.00 84 ILE A O 1
ATOM 636 N N . ASP A 1 85 ? -5.716 -10.018 0.194 1.00 90.69 85 ASP A N 1
ATOM 637 C CA . ASP A 1 85 ? -5.322 -11.298 -0.393 1.00 90.69 85 ASP A CA 1
ATOM 638 C C . ASP A 1 85 ? -3.842 -11.612 -0.124 1.00 90.69 85 ASP A C 1
ATOM 640 O O . ASP A 1 85 ? -3.489 -12.736 0.231 1.00 90.69 85 ASP A O 1
ATOM 644 N N . PHE A 1 86 ? -2.971 -10.603 -0.253 1.00 90.19 86 PHE A N 1
ATOM 645 C CA . PHE A 1 86 ? -1.522 -10.758 -0.130 1.00 90.19 86 PHE A CA 1
ATOM 646 C C . PHE A 1 86 ? -0.863 -9.553 0.544 1.00 90.19 86 PHE A C 1
ATOM 648 O O . PHE A 1 86 ? -1.200 -8.401 0.272 1.00 90.19 86 PHE A O 1
ATOM 655 N N . PHE A 1 87 ? 0.145 -9.825 1.376 1.00 88.19 87 PHE A N 1
ATOM 656 C CA . PHE A 1 87 ? 1.099 -8.825 1.850 1.00 88.19 87 PHE A CA 1
ATOM 657 C C . PHE A 1 87 ? 2.412 -8.973 1.089 1.00 88.19 87 PHE A C 1
ATOM 659 O O . PHE A 1 87 ? 3.014 -10.045 1.079 1.00 88.19 87 PHE A O 1
ATOM 666 N N . MET A 1 88 ? 2.877 -7.878 0.493 1.00 83.06 88 MET A N 1
ATOM 667 C CA . MET A 1 88 ? 4.161 -7.818 -0.196 1.00 83.06 88 MET A CA 1
ATOM 668 C C . MET A 1 88 ? 5.069 -6.818 0.516 1.00 83.06 88 MET A C 1
ATOM 670 O O . MET A 1 88 ? 4.763 -5.629 0.589 1.00 83.06 88 MET A O 1
ATOM 674 N N . SER A 1 89 ? 6.193 -7.294 1.047 1.00 82.25 89 SER A N 1
ATOM 675 C CA . SER A 1 89 ? 7.259 -6.427 1.546 1.00 82.25 89 SER A CA 1
ATOM 676 C C . SER A 1 89 ? 8.186 -6.016 0.400 1.00 82.25 89 SER A C 1
ATOM 678 O O . SER A 1 89 ? 8.423 -6.793 -0.523 1.00 82.25 89 SER A O 1
ATOM 680 N N . HIS A 1 90 ? 8.734 -4.803 0.469 1.00 73.81 90 HIS A N 1
ATOM 681 C CA . HIS A 1 90 ? 9.889 -4.382 -0.328 1.00 73.81 90 HIS A CA 1
ATOM 682 C C . HIS A 1 90 ? 11.118 -4.398 0.582 1.00 73.81 90 HIS A C 1
ATOM 684 O O . HIS A 1 90 ? 11.557 -3.361 1.080 1.00 73.81 90 HIS A O 1
ATOM 690 N N . SER A 1 91 ? 11.625 -5.592 0.893 1.00 75.00 91 SER A N 1
ATOM 691 C CA . SER A 1 91 ? 12.883 -5.718 1.623 1.00 75.00 91 SER A CA 1
ATOM 692 C C . SER A 1 91 ? 14.038 -5.337 0.687 1.00 75.00 91 SER A C 1
ATOM 694 O O . SER A 1 91 ? 14.013 -5.652 -0.501 1.00 75.00 91 SER A O 1
ATOM 696 N N . TRP A 1 92 ? 15.068 -4.656 1.200 1.00 61.28 92 TRP A N 1
ATOM 697 C CA . TRP A 1 92 ? 16.234 -4.241 0.399 1.00 61.28 92 TRP A CA 1
ATOM 698 C C . TRP A 1 92 ? 17.010 -5.403 -0.243 1.00 61.28 92 TRP A C 1
ATOM 700 O O . TRP A 1 92 ? 17.865 -5.155 -1.085 1.00 61.28 92 TRP A O 1
ATOM 710 N N . HIS A 1 93 ? 16.737 -6.647 0.159 1.00 68.56 93 HIS A N 1
ATOM 711 C CA . HIS A 1 93 ? 17.391 -7.847 -0.367 1.00 68.56 93 HIS A CA 1
ATOM 712 C C . HIS A 1 93 ? 16.479 -8.663 -1.293 1.00 68.56 93 HIS A C 1
ATOM 714 O O . HIS A 1 93 ? 16.849 -9.768 -1.687 1.00 68.56 93 HIS A O 1
ATOM 720 N N . ASP A 1 94 ? 15.287 -8.161 -1.621 1.00 78.12 94 ASP A N 1
ATOM 721 C CA . ASP A 1 94 ? 14.338 -8.914 -2.430 1.00 78.12 94 ASP A CA 1
ATOM 722 C C . ASP A 1 94 ? 14.694 -8.875 -3.922 1.00 78.12 94 ASP A C 1
ATOM 724 O O . ASP A 1 94 ? 14.951 -7.817 -4.494 1.00 78.12 94 ASP A O 1
ATOM 728 N N . ASP A 1 95 ? 14.637 -10.043 -4.564 1.00 84.75 95 ASP A N 1
ATOM 729 C CA . ASP A 1 95 ? 14.720 -10.188 -6.016 1.00 84.75 95 ASP A CA 1
ATOM 730 C C . ASP A 1 95 ? 13.341 -9.897 -6.637 1.00 84.75 95 ASP A C 1
ATOM 732 O O . ASP A 1 95 ? 12.401 -10.696 -6.546 1.00 84.75 95 ASP A O 1
ATOM 736 N N . ALA A 1 96 ? 13.211 -8.717 -7.243 1.00 87.50 96 ALA A N 1
ATOM 737 C CA . ALA A 1 96 ? 11.976 -8.279 -7.882 1.00 87.50 96 ALA A CA 1
ATOM 738 C C . ALA A 1 96 ? 11.577 -9.150 -9.084 1.00 87.50 96 ALA A C 1
ATOM 740 O O . ALA A 1 96 ? 10.386 -9.395 -9.286 1.00 87.50 96 ALA A O 1
ATOM 741 N N . ASP A 1 97 ? 12.551 -9.662 -9.842 1.00 87.56 97 ASP A N 1
ATOM 742 C CA . ASP A 1 97 ? 12.305 -10.555 -10.975 1.00 87.56 97 ASP A CA 1
ATOM 743 C C . ASP A 1 97 ? 11.727 -11.886 -10.498 1.00 87.56 97 ASP A C 1
ATOM 745 O O . ASP A 1 97 ? 10.775 -12.404 -11.086 1.00 87.56 97 ASP A O 1
ATOM 749 N N . ALA A 1 98 ? 12.283 -12.445 -9.420 1.00 88.12 98 ALA A N 1
ATOM 750 C CA . ALA A 1 98 ? 11.771 -13.676 -8.828 1.00 88.12 98 ALA A CA 1
ATOM 751 C C . ALA A 1 98 ? 10.324 -13.511 -8.335 1.00 88.12 98 ALA A C 1
ATOM 753 O O . ALA A 1 98 ? 9.498 -14.392 -8.573 1.00 88.12 98 ALA A O 1
ATOM 754 N N . LYS A 1 99 ? 9.994 -12.373 -7.707 1.00 84.88 99 LYS A N 1
ATOM 755 C CA . LYS A 1 99 ? 8.623 -12.066 -7.267 1.00 84.88 99 LYS A CA 1
ATOM 756 C C . LYS A 1 99 ? 7.659 -11.913 -8.432 1.00 84.88 99 LYS A C 1
ATOM 758 O O . LYS A 1 99 ? 6.589 -12.506 -8.402 1.00 84.88 99 LYS A O 1
ATOM 763 N N . TRP A 1 100 ? 8.034 -11.138 -9.449 1.00 89.56 100 TRP A N 1
ATOM 764 C CA . TRP A 1 100 ? 7.176 -10.899 -10.609 1.00 89.56 100 TRP A CA 1
ATOM 765 C C . TRP A 1 100 ? 6.850 -12.193 -11.353 1.00 89.56 100 TRP A C 1
ATOM 767 O O . TRP A 1 100 ? 5.715 -12.401 -11.759 1.00 89.56 100 TRP A O 1
ATOM 777 N N . LYS A 1 101 ? 7.828 -13.096 -11.480 1.00 90.00 101 LYS A N 1
ATOM 778 C CA . LYS A 1 101 ? 7.628 -14.419 -12.093 1.00 90.00 101 LYS A CA 1
ATOM 779 C C . LYS A 1 101 ? 6.724 -15.351 -11.281 1.00 90.00 101 LYS A C 1
ATOM 781 O O . LYS A 1 101 ? 6.282 -16.355 -11.829 1.00 90.00 101 LYS A O 1
ATOM 786 N N . ALA A 1 102 ? 6.522 -15.077 -9.992 1.00 86.75 102 ALA A N 1
ATOM 787 C CA . ALA A 1 102 ? 5.708 -15.898 -9.099 1.00 86.75 102 ALA A CA 1
ATOM 788 C C . ALA A 1 102 ? 4.241 -15.434 -8.997 1.00 86.75 102 ALA A C 1
ATOM 790 O O . ALA A 1 102 ? 3.447 -16.147 -8.381 1.00 86.75 102 ALA A O 1
ATOM 791 N N . LEU A 1 103 ? 3.900 -14.266 -9.561 1.00 82.25 103 LEU A N 1
ATOM 792 C CA . LEU A 1 103 ? 2.521 -13.778 -9.700 1.00 82.25 103 LEU A CA 1
ATOM 793 C C . LEU A 1 103 ? 1.805 -14.444 -10.880 1.00 82.25 103 LEU A C 1
ATOM 795 O O . LEU A 1 103 ? 0.578 -14.653 -10.752 1.00 82.25 103 LEU A O 1
#

Radius of gyration: 23.6 Å; chains: 1; bounding box: 48×64×63 Å

Secondary structure (DSSP, 8-state):
--PPPPPPPPPP-PPPPS-------------------HHHHHHHHHHH-EEE-GGG--HHHHH-----HHHHHTEEEPPTTPPPS------TT--HHHHHHH-

pLDDT: mean 78.37, std 14.7, range [44.16, 95.0]

Sequence (103 aa):
GTQLSPGTPASPWSPPTAGSPTAYRLQTVQIVLKPKSSEELLDEATTNLRCVEWRHLSYELMSSSGGGPETYQLSRALAKGENIDFFMSHSWHDDADAKWKAL